Protein AF-A0A1C5RK45-F1 (afdb_monomer_lite)

Sequence (54 aa):
MSEFVEEFKIGNTNVKIADDYCRDKTPEDVNAILKRIGVNALPHFAMNKQDKAG

Foldseek 3Di:
DQDFPDWDDDPPDIDTHTDPPPPPPDPVRVVVVVVVVCVVCVVVVVVVPPPPPD

Radius of gyration: 18.56 Å; chains: 1; bounding box: 46×42×25 Å

pLDDT: mean 75.25, std 14.12, range [41.28, 94.31]

Secondary structure (DSSP, 8-state):
---EEEEEEETTEEEEEE--SSTT--HHHHHHHHHHHHHHHHHHHHHTTSTT--

Structure (mmCIF, N/CA/C/O backbone):
data_AF-A0A1C5RK45-F1
#
_entry.id   AF-A0A1C5RK45-F1
#
loop_
_atom_site.group_PDB
_atom_site.id
_atom_site.type_symbol
_atom_site.label_atom_id
_atom_site.label_alt_id
_atom_site.label_comp_id
_atom_site.label_asym_id
_atom_site.label_entity_id
_atom_site.label_seq_id
_atom_site.pdbx_PDB_ins_code
_atom_site.Cartn_x
_atom_site.Cartn_y
_atom_site.Cartn_z
_atom_site.occupancy
_atom_site.B_iso_or_equiv
_atom_site.auth_seq_id
_atom_site.auth_comp_id
_atom_site.auth_asym_id
_atom_site.auth_atom_id
_atom_site.pdbx_PDB_model_num
ATOM 1 N N . MET A 1 1 ? -13.944 -3.013 -7.060 1.00 47.31 1 MET A N 1
ATOM 2 C CA . MET A 1 1 ? -14.607 -2.779 -5.763 1.00 47.31 1 MET A CA 1
ATOM 3 C C . MET A 1 1 ? -13.493 -2.469 -4.797 1.00 47.31 1 MET A C 1
ATOM 5 O O . MET A 1 1 ? -12.619 -3.312 -4.677 1.00 47.31 1 MET A O 1
ATOM 9 N N . SER A 1 2 ? -13.467 -1.270 -4.218 1.00 53.59 2 SER A N 1
ATOM 10 C CA . SER A 1 2 ? -12.500 -0.951 -3.168 1.00 53.59 2 SER A CA 1
ATOM 11 C C . SER A 1 2 ? -12.859 -1.769 -1.945 1.00 53.59 2 SER A C 1
ATOM 13 O O . SER A 1 2 ? -13.963 -1.6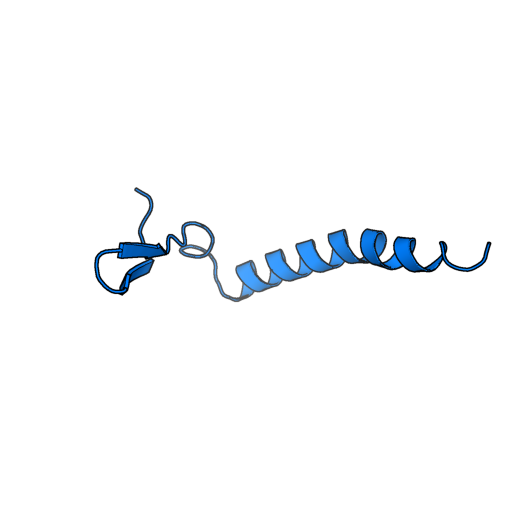33 -1.410 1.00 53.59 2 SER A O 1
ATOM 15 N N . GLU A 1 3 ? -11.988 -2.689 -1.567 1.00 62.25 3 GLU A N 1
ATOM 16 C CA . GLU A 1 3 ? -12.251 -3.548 -0.430 1.00 62.25 3 GLU A CA 1
ATOM 17 C C . GLU A 1 3 ? -11.679 -2.853 0.815 1.00 62.25 3 GLU A C 1
ATOM 19 O O . GLU A 1 3 ? -10.474 -2.646 0.987 1.00 62.25 3 GLU A O 1
ATOM 24 N N . PHE A 1 4 ? -12.576 -2.437 1.701 1.00 66.62 4 PHE A N 1
ATOM 25 C CA . PHE A 1 4 ? -12.214 -1.885 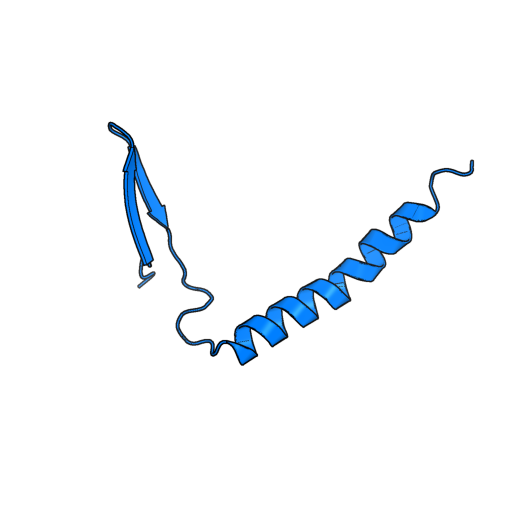2.998 1.00 66.62 4 PHE A CA 1
ATOM 26 C C . PHE A 1 4 ? -11.568 -2.998 3.834 1.00 66.62 4 PHE A C 1
ATOM 28 O O . PHE A 1 4 ? -12.131 -4.084 3.951 1.00 66.62 4 PHE A O 1
ATOM 35 N N . VAL A 1 5 ? -10.358 -2.766 4.345 1.00 71.19 5 VAL A N 1
ATOM 36 C CA . VAL A 1 5 ? -9.633 -3.730 5.195 1.00 71.19 5 VAL A CA 1
ATOM 37 C C . VAL A 1 5 ? -10.080 -3.653 6.648 1.00 71.19 5 VAL A C 1
ATOM 39 O O . VAL A 1 5 ? -9.987 -4.642 7.367 1.00 71.19 5 VAL A O 1
ATOM 42 N N . GLU A 1 6 ? -10.594 -2.500 7.077 1.00 77.69 6 GLU A N 1
ATOM 43 C CA . 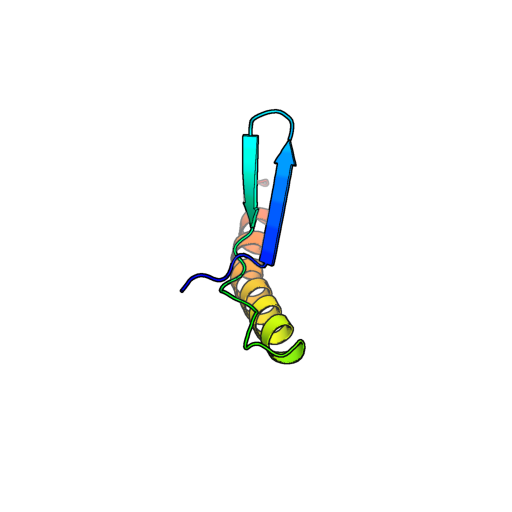GLU A 1 6 ? -11.062 -2.313 8.443 1.00 77.69 6 GLU A CA 1
ATOM 44 C C . GLU A 1 6 ? -12.231 -1.327 8.488 1.00 77.69 6 GLU A C 1
ATOM 46 O O . GLU A 1 6 ? -12.228 -0.295 7.811 1.00 77.69 6 GLU A O 1
ATOM 51 N N . GLU A 1 7 ? -13.240 -1.643 9.296 1.00 85.25 7 GLU A N 1
ATOM 52 C CA . GLU A 1 7 ? -14.348 -0.745 9.611 1.00 85.25 7 GLU A CA 1
ATOM 53 C C . GLU A 1 7 ? -14.564 -0.739 11.123 1.00 85.25 7 GLU A C 1
ATOM 55 O O . GLU A 1 7 ? -14.719 -1.790 11.747 1.00 85.25 7 GLU A O 1
ATOM 60 N N . PHE A 1 8 ? -14.599 0.452 11.719 1.00 89.69 8 PHE A N 1
ATOM 61 C CA . PHE A 1 8 ? -14.905 0.607 13.136 1.00 89.69 8 PHE A CA 1
ATOM 62 C C . PHE A 1 8 ? -15.677 1.898 13.423 1.00 89.69 8 PHE A C 1
ATOM 64 O O . PHE A 1 8 ? -15.728 2.834 12.621 1.00 89.69 8 PHE A O 1
ATOM 71 N N . LYS A 1 9 ? -16.318 1.940 14.597 1.00 92.62 9 LYS A N 1
ATOM 72 C CA . LYS A 1 9 ? -17.116 3.081 15.057 1.00 92.62 9 LYS A CA 1
ATOM 73 C C . LYS A 1 9 ? -16.455 3.796 16.225 1.00 92.62 9 LYS A C 1
ATOM 75 O O . LYS A 1 9 ? -16.063 3.167 17.203 1.00 92.62 9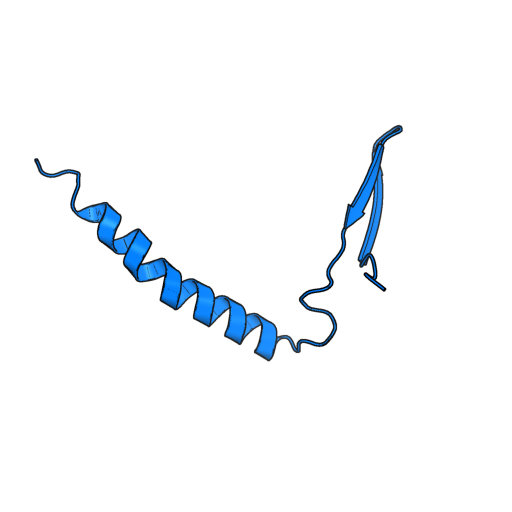 LYS A O 1
ATOM 80 N N . ILE A 1 10 ? -16.441 5.123 16.152 1.00 92.00 10 ILE A N 1
ATOM 81 C CA . ILE A 1 10 ? -16.132 6.007 17.277 1.00 92.00 10 ILE A CA 1
ATOM 82 C C . ILE A 1 10 ? -17.384 6.846 17.547 1.00 92.00 10 ILE A C 1
ATOM 84 O O . ILE A 1 10 ? -17.695 7.781 16.808 1.00 92.00 10 ILE A O 1
ATOM 88 N N . GLY A 1 11 ? -18.136 6.490 18.592 1.00 92.56 11 GLY A N 1
ATOM 89 C CA . GLY A 1 11 ? -19.423 7.122 18.893 1.00 92.56 11 GLY A CA 1
ATOM 90 C C . GLY A 1 11 ? -20.415 6.961 17.737 1.00 92.56 11 GLY A C 1
ATOM 91 O O . GLY A 1 11 ? -20.775 5.841 17.377 1.00 92.56 11 GLY A O 1
ATOM 92 N N . ASN A 1 12 ? -20.840 8.082 17.144 1.00 94.31 12 ASN A N 1
ATOM 93 C CA . ASN A 1 12 ? -21.737 8.093 15.982 1.00 94.31 12 ASN A CA 1
ATOM 94 C C . ASN A 1 12 ? -20.996 8.150 14.629 1.00 94.31 12 ASN A C 1
ATOM 96 O O . ASN A 1 12 ? -21.630 8.098 13.577 1.00 94.31 12 ASN A O 1
ATOM 100 N N . THR A 1 13 ? -19.665 8.258 14.645 1.00 81.06 13 THR A N 1
ATOM 101 C CA . THR A 1 13 ? -18.834 8.316 13.438 1.00 81.06 13 THR A CA 1
ATOM 102 C C . THR A 1 13 ? -18.435 6.911 13.008 1.00 81.06 13 THR A C 1
ATOM 104 O O . THR A 1 13 ? -17.974 6.109 13.822 1.00 81.06 13 THR A O 1
ATOM 107 N N . ASN A 1 14 ? -18.592 6.621 11.718 1.00 89.81 14 ASN A N 1
ATOM 108 C CA . ASN A 1 14 ? -18.143 5.380 11.095 1.00 89.81 14 ASN A CA 1
ATOM 109 C C . ASN A 1 14 ? -16.852 5.653 10.303 1.00 89.81 14 ASN A C 1
ATOM 111 O O . ASN A 1 14 ? -16.827 6.553 9.461 1.00 89.81 14 ASN A O 1
ATOM 115 N N . VAL A 1 15 ? -15.788 4.912 10.617 1.00 85.94 15 VAL A N 1
ATOM 116 C CA . VAL A 1 15 ? -14.468 5.019 9.990 1.00 85.94 15 VAL A CA 1
ATOM 117 C C . VAL A 1 15 ? -14.220 3.764 9.163 1.00 85.94 15 VAL A C 1
ATOM 119 O O . VAL A 1 15 ? -14.334 2.650 9.670 1.00 85.94 15 VAL A O 1
ATOM 122 N N . LYS A 1 16 ? -13.853 3.962 7.894 1.00 84.31 16 LYS A N 1
ATOM 123 C CA . LYS A 1 16 ? -13.522 2.894 6.948 1.00 84.31 16 LYS A CA 1
ATOM 124 C C . LYS A 1 16 ? -12.097 3.082 6.452 1.00 84.31 16 LYS A C 1
ATOM 126 O O . LYS A 1 16 ? -11.788 4.121 5.870 1.00 84.31 16 LYS A O 1
ATOM 131 N N . ILE A 1 17 ? -11.250 2.082 6.661 1.00 74.19 17 ILE A N 1
ATOM 132 C CA . ILE A 1 17 ? -9.891 2.034 6.125 1.00 74.19 17 ILE A CA 1
ATOM 133 C C . ILE A 1 17 ? -9.931 1.196 4.850 1.00 74.19 17 ILE A C 1
ATOM 135 O O . ILE A 1 17 ? -10.252 0.008 4.881 1.00 74.19 17 ILE A O 1
ATOM 139 N N . ALA A 1 18 ? -9.630 1.827 3.719 1.00 74.50 18 ALA A N 1
ATOM 140 C CA . ALA A 1 18 ? -9.423 1.147 2.448 1.00 74.50 18 ALA A CA 1
ATOM 141 C C . ALA A 1 18 ? -7.921 0.953 2.231 1.00 74.50 18 ALA A C 1
ATOM 143 O O . ALA A 1 18 ? -7.165 1.923 2.267 1.00 74.50 18 ALA A O 1
ATOM 144 N N . ASP A 1 19 ? -7.506 -0.287 1.993 1.00 67.00 19 ASP A N 1
ATOM 145 C CA . ASP A 1 19 ? -6.165 -0.603 1.512 1.00 67.00 19 ASP A CA 1
ATOM 146 C C . ASP A 1 19 ? -6.323 -1.308 0.169 1.00 67.00 19 ASP A C 1
ATOM 148 O O . ASP A 1 19 ? -6.409 -2.530 0.087 1.00 67.00 19 ASP A O 1
ATOM 152 N N . ASP A 1 20 ? -6.453 -0.503 -0.882 1.00 63.16 20 ASP A N 1
ATOM 153 C CA . ASP A 1 20 ? -6.450 -0.974 -2.270 1.00 63.16 20 ASP A CA 1
ATOM 154 C C . ASP A 1 20 ? -5.015 -1.125 -2.809 1.00 63.16 20 ASP A C 1
ATOM 156 O O . ASP A 1 20 ? -4.818 -1.572 -3.936 1.00 63.16 20 ASP A O 1
ATOM 160 N N . TYR A 1 21 ? -3.994 -0.724 -2.043 1.00 61.09 21 TYR A N 1
ATOM 161 C CA . TYR A 1 21 ? -2.636 -0.572 -2.562 1.00 61.09 21 TYR A CA 1
ATOM 162 C C . TYR A 1 21 ? -1.762 -1.813 -2.339 1.00 61.09 21 TYR A C 1
ATOM 164 O O . TYR A 1 21 ? -0.905 -2.106 -3.177 1.00 61.09 21 TYR A O 1
ATOM 172 N N . CYS A 1 22 ? -1.983 -2.560 -1.250 1.00 62.06 22 CYS A N 1
ATOM 173 C CA . CYS A 1 22 ? -1.111 -3.673 -0.850 1.00 62.06 22 CYS A CA 1
ATOM 174 C C . CYS A 1 22 ? -1.722 -5.082 -0.974 1.00 62.06 22 CYS A C 1
ATOM 176 O O . CYS A 1 22 ? -1.022 -6.053 -0.702 1.00 62.06 22 CYS A O 1
ATOM 178 N N . ARG A 1 23 ? -2.982 -5.236 -1.402 1.00 62.62 23 ARG A N 1
ATOM 179 C CA . ARG A 1 23 ? -3.686 -6.541 -1.414 1.00 62.62 23 ARG A CA 1
ATOM 180 C C . ARG A 1 23 ? -3.038 -7.624 -2.280 1.00 62.62 23 ARG A C 1
ATOM 182 O O . ARG A 1 23 ? -2.941 -8.764 -1.840 1.00 62.62 23 ARG A O 1
ATOM 189 N N . ASP A 1 24 ? -2.561 -7.264 -3.469 1.00 72.06 24 ASP A N 1
ATOM 190 C CA . ASP A 1 24 ? -1.902 -8.188 -4.410 1.00 72.06 24 ASP A CA 1
ATOM 191 C C . ASP A 1 24 ? -0.367 -8.119 -4.340 1.00 72.06 24 ASP A C 1
ATOM 193 O O . ASP A 1 24 ? 0.334 -8.628 -5.215 1.00 72.06 24 ASP A O 1
ATOM 197 N N . LYS A 1 25 ? 0.172 -7.415 -3.339 1.00 71.06 25 LYS A N 1
ATOM 198 C CA . LYS A 1 25 ? 1.604 -7.147 -3.195 1.00 71.06 25 LYS A CA 1
ATOM 199 C C . LYS A 1 25 ? 2.184 -8.100 -2.164 1.00 71.06 25 LYS A C 1
ATOM 201 O O . LYS A 1 25 ? 1.717 -8.154 -1.028 1.00 71.06 25 LYS A O 1
ATOM 206 N N . THR A 1 26 ? 3.243 -8.818 -2.522 1.00 81.31 26 THR A N 1
ATOM 207 C CA . THR A 1 26 ? 4.000 -9.568 -1.515 1.00 81.31 26 THR A CA 1
ATOM 208 C C . THR A 1 26 ? 4.724 -8.591 -0.576 1.00 81.31 26 THR A C 1
ATOM 210 O O . THR A 1 26 ? 4.939 -7.424 -0.925 1.00 81.31 26 THR A O 1
ATOM 213 N N . PRO A 1 27 ? 5.169 -9.035 0.613 1.00 80.38 27 PRO A N 1
ATOM 214 C CA . PRO A 1 27 ? 6.018 -8.214 1.478 1.00 80.38 27 PRO A CA 1
ATOM 215 C C . PRO A 1 27 ? 7.255 -7.660 0.753 1.00 80.38 27 PRO A C 1
ATOM 217 O O . PRO A 1 27 ? 7.715 -6.5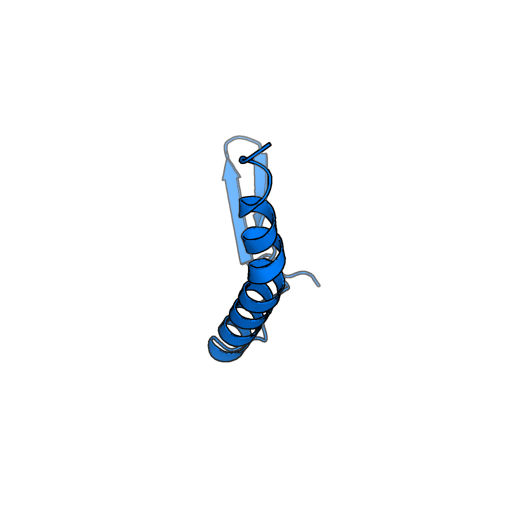55 1.042 1.00 80.38 27 PRO A O 1
ATOM 220 N N . GLU A 1 28 ? 7.776 -8.407 -0.223 1.00 83.31 28 GLU A N 1
ATOM 221 C CA . GLU A 1 28 ? 8.897 -7.998 -1.069 1.00 83.31 28 GLU A CA 1
ATOM 222 C C . GLU A 1 28 ? 8.517 -6.843 -2.003 1.00 83.31 28 GLU A C 1
ATOM 224 O O . GLU A 1 28 ? 9.278 -5.879 -2.115 1.00 83.31 28 GLU A O 1
ATOM 229 N N . ASP A 1 29 ? 7.326 -6.882 -2.608 1.00 79.56 29 ASP A N 1
ATOM 230 C CA . ASP A 1 29 ? 6.819 -5.797 -3.452 1.00 79.56 29 ASP A CA 1
ATOM 231 C C . ASP A 1 29 ? 6.607 -4.507 -2.657 1.00 79.56 29 ASP A C 1
ATOM 233 O O . ASP A 1 29 ? 6.978 -3.419 -3.109 1.00 79.56 29 ASP A O 1
ATOM 237 N N . VAL A 1 30 ? 6.040 -4.619 -1.453 1.00 82.56 30 VAL A N 1
ATOM 238 C CA . VAL A 1 30 ? 5.856 -3.478 -0.545 1.00 82.56 30 VAL A CA 1
ATOM 239 C C . VAL A 1 30 ? 7.214 -2.877 -0.184 1.00 82.56 30 VAL A C 1
ATOM 241 O O . VAL A 1 30 ? 7.408 -1.663 -0.270 1.00 82.56 30 VAL A O 1
ATOM 244 N N . ASN A 1 31 ? 8.196 -3.719 0.145 1.00 84.69 31 ASN A N 1
ATOM 245 C CA . ASN A 1 31 ? 9.540 -3.267 0.485 1.00 84.69 31 ASN A CA 1
ATOM 246 C C . ASN A 1 31 ? 10.252 -2.599 -0.708 1.00 84.69 31 ASN A C 1
ATOM 248 O O . ASN A 1 31 ? 10.924 -1.579 -0.548 1.00 84.69 31 ASN A O 1
ATOM 252 N N . ALA A 1 32 ? 10.064 -3.116 -1.926 1.00 86.62 32 ALA A N 1
ATOM 253 C CA . ALA A 1 32 ? 10.586 -2.503 -3.145 1.00 86.62 32 ALA A CA 1
ATOM 254 C C . ALA A 1 32 ? 9.983 -1.109 -3.397 1.00 86.62 32 ALA A C 1
ATOM 256 O O . ALA A 1 32 ? 10.709 -0.173 -3.749 1.00 86.62 32 ALA A O 1
ATOM 257 N N . ILE A 1 33 ? 8.676 -0.945 -3.166 1.00 86.12 33 ILE A N 1
ATOM 258 C CA . ILE A 1 33 ? 7.988 0.348 -3.275 1.00 86.12 33 ILE A CA 1
ATOM 259 C C . ILE A 1 33 ? 8.536 1.337 -2.241 1.00 86.12 33 ILE A C 1
ATOM 261 O O . ILE A 1 33 ? 8.932 2.446 -2.607 1.00 86.12 33 ILE A O 1
ATOM 265 N N . LEU A 1 34 ? 8.627 0.929 -0.973 1.00 85.94 34 LEU A N 1
ATOM 266 C CA . LEU A 1 34 ? 9.155 1.766 0.107 1.00 85.94 34 LEU A CA 1
ATOM 267 C C . LEU A 1 34 ? 10.605 2.186 -0.155 1.00 85.94 34 LEU A C 1
ATOM 269 O O . LEU A 1 34 ? 10.949 3.359 -0.003 1.00 85.94 34 LEU A O 1
ATOM 273 N N . LYS A 1 35 ? 11.446 1.263 -0.635 1.00 89.88 35 LYS A N 1
ATOM 274 C CA . LYS A 1 35 ? 12.830 1.560 -1.020 1.00 89.88 35 LYS A CA 1
ATOM 275 C C . LYS A 1 35 ? 12.893 2.596 -2.142 1.00 89.88 35 LYS A C 1
ATOM 277 O O . LYS A 1 35 ? 13.705 3.517 -2.070 1.00 89.88 35 LYS A O 1
ATOM 282 N N . ARG A 1 36 ? 12.022 2.489 -3.153 1.00 89.94 36 ARG A N 1
ATOM 283 C CA . ARG A 1 36 ? 11.950 3.460 -4.258 1.00 89.94 36 ARG A CA 1
ATOM 284 C C . ARG A 1 36 ? 11.533 4.846 -3.770 1.00 89.94 36 ARG A C 1
ATOM 286 O O . ARG A 1 36 ? 12.129 5.836 -4.181 1.00 89.94 36 ARG A O 1
ATOM 293 N N . ILE A 1 37 ? 10.551 4.919 -2.871 1.00 89.31 37 ILE A N 1
ATOM 294 C CA . ILE A 1 37 ? 10.120 6.179 -2.250 1.00 89.31 37 ILE A CA 1
ATOM 295 C C . ILE A 1 37 ? 11.274 6.802 -1.457 1.00 89.31 37 ILE A C 1
ATOM 297 O O . ILE A 1 37 ? 11.569 7.979 -1.644 1.00 89.31 37 ILE A O 1
ATOM 301 N N . GLY A 1 38 ? 11.967 6.013 -0.631 1.00 89.38 38 GLY A N 1
ATOM 302 C CA . GLY A 1 38 ? 13.104 6.480 0.161 1.00 89.38 38 GLY A CA 1
ATOM 303 C C . GLY A 1 38 ? 14.238 7.044 -0.698 1.00 89.38 38 GLY A C 1
ATOM 304 O O . GLY A 1 38 ? 14.701 8.151 -0.438 1.00 89.38 38 GLY A O 1
ATOM 305 N N . VAL A 1 39 ? 14.636 6.329 -1.758 1.00 90.56 39 VAL A N 1
ATOM 306 C CA . VAL A 1 39 ? 15.658 6.792 -2.717 1.00 90.56 39 VAL A CA 1
ATOM 307 C C . VAL A 1 39 ? 15.234 8.087 -3.403 1.00 90.56 39 VAL A C 1
ATOM 309 O O . VAL A 1 39 ? 16.051 8.991 -3.540 1.00 90.56 39 VAL A O 1
ATOM 312 N N . ASN A 1 40 ? 13.968 8.197 -3.801 1.00 89.81 40 ASN A N 1
ATOM 313 C CA . ASN A 1 40 ? 13.470 9.393 -4.470 1.00 89.81 40 ASN A CA 1
ATOM 314 C C . ASN A 1 40 ? 13.362 10.585 -3.519 1.00 89.81 40 ASN A C 1
ATOM 316 O O . ASN A 1 40 ? 13.579 11.705 -3.953 1.00 89.81 40 ASN A O 1
ATOM 320 N N . ALA A 1 41 ? 13.040 10.372 -2.243 1.00 86.44 41 ALA A N 1
ATOM 321 C CA . ALA A 1 41 ? 12.847 11.452 -1.282 1.00 86.44 41 ALA A CA 1
ATOM 322 C C . ALA A 1 41 ? 14.165 11.956 -0.664 1.00 86.44 41 ALA A C 1
ATOM 324 O O . ALA A 1 41 ? 14.282 13.140 -0.346 1.00 86.44 41 ALA A O 1
ATOM 325 N N . LEU A 1 42 ? 15.174 11.084 -0.518 1.00 84.62 42 LEU A N 1
ATOM 326 C CA . LEU A 1 42 ? 16.462 11.411 0.109 1.00 84.62 42 LEU A CA 1
ATOM 327 C C . LEU A 1 42 ? 17.143 12.666 -0.478 1.00 84.62 42 LEU A C 1
ATOM 329 O O . LEU A 1 42 ? 17.580 13.506 0.309 1.00 84.62 42 LEU A O 1
ATOM 333 N N . PRO A 1 43 ? 17.219 12.850 -1.813 1.00 83.31 43 PRO A N 1
ATOM 334 C CA . PRO A 1 43 ? 17.818 14.038 -2.415 1.00 83.31 43 PRO A CA 1
ATOM 335 C C . PRO A 1 43 ? 17.091 15.328 -2.025 1.00 83.31 43 PRO A C 1
ATOM 337 O O . PRO A 1 43 ? 17.738 16.321 -1.707 1.00 83.31 43 PRO A O 1
ATOM 340 N N . HIS A 1 44 ? 15.757 15.303 -1.960 1.00 80.81 44 HIS A N 1
ATOM 341 C CA . HIS A 1 44 ? 14.956 16.472 -1.586 1.00 80.81 44 HIS A CA 1
ATOM 342 C C . HIS A 1 44 ? 15.129 16.838 -0.107 1.00 80.81 44 HIS A C 1
ATOM 344 O O . HIS A 1 44 ? 15.154 18.016 0.239 1.00 80.81 44 HIS A O 1
ATOM 350 N N . PHE A 1 45 ? 15.321 15.849 0.770 1.00 73.19 45 PHE A N 1
ATOM 351 C CA . PHE A 1 45 ? 15.647 16.105 2.174 1.00 73.19 45 PHE A CA 1
ATOM 352 C C . PHE A 1 45 ? 17.105 16.540 2.380 1.00 73.19 45 PHE A C 1
ATOM 354 O O . PHE A 1 45 ? 17.385 17.349 3.265 1.00 73.19 45 PHE A O 1
ATOM 361 N N . ALA A 1 46 ? 18.039 16.042 1.565 1.00 69.19 46 ALA A N 1
ATOM 362 C CA . ALA A 1 46 ? 19.450 16.418 1.625 1.00 69.19 46 ALA A CA 1
ATOM 363 C C . ALA A 1 46 ? 19.705 17.855 1.135 1.00 69.19 46 ALA A C 1
ATOM 365 O O . ALA A 1 46 ? 20.599 18.525 1.654 1.00 69.19 46 ALA A O 1
ATOM 366 N N . MET A 1 47 ? 18.896 18.355 0.195 1.00 58.50 47 MET A N 1
ATOM 367 C CA . MET A 1 47 ? 18.980 19.737 -0.300 1.00 58.50 47 MET A CA 1
ATOM 368 C C . MET A 1 47 ? 18.570 20.783 0.753 1.00 58.50 47 MET A C 1
ATOM 370 O O . MET A 1 47 ? 19.077 21.900 0.723 1.00 58.50 47 MET A O 1
ATOM 374 N N . ASN A 1 48 ? 17.774 20.415 1.763 1.00 55.44 48 ASN A N 1
ATOM 375 C CA . ASN A 1 48 ? 17.364 21.332 2.837 1.00 55.44 48 ASN A CA 1
ATOM 376 C C . ASN A 1 48 ? 18.442 21.590 3.913 1.00 55.44 48 ASN A C 1
ATOM 378 O O . ASN A 1 48 ? 18.180 22.312 4.875 1.00 55.44 48 ASN A O 1
ATOM 382 N N . LYS A 1 49 ? 19.654 21.022 3.794 1.00 53.97 49 LYS A N 1
ATOM 383 C CA . LYS A 1 49 ? 20.767 21.299 4.728 1.00 53.97 49 LYS A CA 1
AT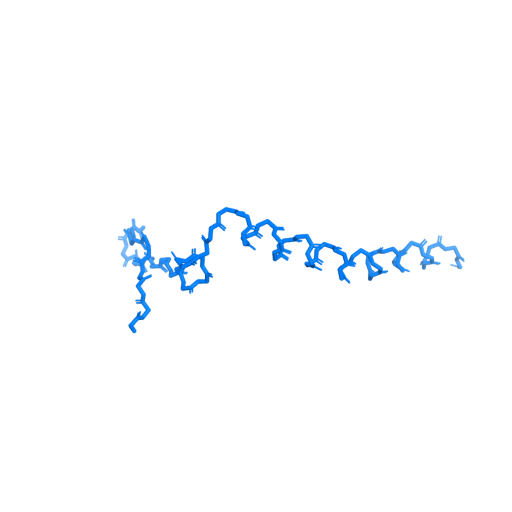OM 384 C C . LYS A 1 49 ? 21.639 22.504 4.353 1.00 53.97 49 LYS A C 1
ATOM 386 O O . LYS A 1 49 ? 22.457 22.892 5.181 1.00 53.97 49 LYS A O 1
ATOM 391 N N . GLN A 1 50 ? 21.489 23.091 3.162 1.00 55.03 50 GLN A N 1
ATOM 392 C CA . GLN A 1 50 ? 22.337 24.217 2.730 1.00 55.03 50 GLN A CA 1
ATOM 393 C C . GLN A 1 50 ? 21.738 25.612 2.990 1.00 55.03 50 GLN A C 1
ATOM 395 O O . GLN A 1 50 ? 22.464 26.590 2.887 1.00 55.03 50 GLN A O 1
ATOM 400 N N . ASP A 1 51 ? 20.484 25.729 3.441 1.00 54.06 51 ASP A N 1
ATOM 401 C CA . ASP A 1 51 ? 19.817 27.036 3.630 1.00 54.06 51 ASP A CA 1
ATOM 402 C C . ASP A 1 51 ? 19.909 27.610 5.064 1.00 54.06 51 ASP A C 1
ATOM 404 O O . ASP A 1 51 ? 19.067 28.385 5.504 1.00 54.06 51 ASP A O 1
ATOM 408 N N . LYS A 1 52 ? 20.920 27.214 5.851 1.00 53.75 52 LYS A N 1
ATOM 409 C CA . LYS A 1 52 ? 21.192 27.815 7.179 1.00 53.75 52 LYS A CA 1
ATOM 410 C C . LYS A 1 52 ? 22.655 28.204 7.385 1.00 53.75 52 LYS A C 1
ATOM 412 O O . LYS A 1 52 ? 23.198 28.055 8.477 1.00 53.75 52 LYS A O 1
ATOM 417 N N . ALA A 1 53 ? 23.287 28.696 6.328 1.00 50.75 53 ALA A N 1
ATOM 418 C CA . ALA A 1 53 ? 24.548 29.422 6.406 1.00 50.75 53 ALA A CA 1
ATOM 419 C C . ALA A 1 53 ? 24.519 30.558 5.375 1.00 50.75 53 ALA A C 1
ATOM 421 O O . ALA A 1 53 ? 25.139 30.472 4.319 1.00 50.75 53 ALA A O 1
ATOM 422 N N . GLY A 1 54 ? 23.732 31.587 5.677 1.00 41.28 54 GLY A N 1
ATOM 423 C CA . GLY A 1 54 ? 23.637 32.842 4.939 1.00 41.28 54 GLY A CA 1
ATOM 424 C C . GLY A 1 54 ? 23.099 33.916 5.861 1.00 41.28 54 GLY A C 1
ATOM 425 O O . GLY A 1 54 ? 22.083 33.621 6.530 1.00 41.28 54 GLY A O 1
#